Protein AF-A0A927CXH3-F1 (afdb_monomer)

Nearest PDB structures (foldseek):
  6kyl-assembly1_B  TM=5.629E-01  e=3.812E+00  Saccharomyces cerevisiae S288C
  1of5-assembly1_B  TM=4.177E-01  e=3.812E+00  Saccharomyces cerevisiae
  4ytx-assembly1_N  TM=4.251E-01  e=4.530E+00  Saccharomyces cerevisiae S288C

Foldseek 3Di:
DDDDDDDDDDPDPPPPDPLDWDLDVVSCCVVPVVVVVVVVVCVVVVDDPDQPKAWDDFPDKAQDPVQKIKTWTWIWGDDPVGWIKIWIKIKPRDCDDVVNNPDTDRDDIDIDTDDIGGPPD

Solvent-accessible surface area (backbone atoms only — not comparable to full-atom values): 7629 Å² total; per-residue (Å²): 135,84,88,80,87,79,91,72,98,61,101,64,91,77,76,82,62,77,76,61,67,39,84,49,71,63,48,46,41,63,74,50,48,48,56,57,50,50,56,49,51,40,65,77,69,68,61,67,95,78,77,75,60,38,87,62,45,79,75,46,78,47,79,46,94,85,45,24,31,36,41,32,34,35,34,33,43,85,55,102,74,72,36,46,33,41,37,30,35,36,37,28,67,50,76,78,47,103,79,34,96,80,54,76,43,71,66,81,70,52,75,42,81,75,46,80,42,74,70,74,118

Radius of gyration: 16.45 Å; Cα contacts (8 Å, |Δi|>4): 170; chains: 1; bounding box: 44×40×35 Å

Mean predicted aligned error: 11.27 Å

Structure (mmCIF, N/CA/C/O backbone):
data_AF-A0A927CXH3-F1
#
_entry.id   AF-A0A927CXH3-F1
#
loop_
_atom_site.group_PDB
_atom_site.id
_atom_site.type_symbol
_atom_site.label_atom_id
_atom_site.label_alt_id
_atom_site.label_comp_id
_atom_site.label_asym_id
_atom_site.label_entity_id
_atom_site.label_seq_id
_atom_site.pdbx_PDB_ins_code
_atom_site.Cartn_x
_atom_site.Cartn_y
_atom_site.Cartn_z
_atom_site.occupancy
_atom_site.B_iso_or_equiv
_atom_site.auth_seq_id
_atom_site.auth_comp_id
_atom_site.auth_asym_id
_atom_site.auth_atom_id
_atom_site.pdbx_PDB_model_num
ATOM 1 N N . MET A 1 1 ? 25.501 21.087 4.369 1.00 31.11 1 MET A N 1
ATOM 2 C CA . MET A 1 1 ? 25.431 22.336 3.565 1.00 31.11 1 MET A CA 1
ATOM 3 C C . MET A 1 1 ? 24.073 22.377 2.858 1.00 31.11 1 MET A C 1
ATOM 5 O O . MET A 1 1 ? 23.514 21.308 2.669 1.00 31.11 1 MET A O 1
ATOM 9 N N . PRO A 1 2 ? 23.476 23.559 2.631 1.00 44.94 2 PRO A N 1
ATOM 10 C CA . PRO A 1 2 ? 22.169 23.929 3.186 1.00 44.94 2 PRO A CA 1
ATOM 11 C C . PRO A 1 2 ? 20.950 23.451 2.382 1.00 44.94 2 PRO A C 1
ATOM 13 O O . PRO A 1 2 ? 20.937 23.492 1.155 1.00 44.94 2 PRO A O 1
ATOM 16 N N . LEU A 1 3 ? 19.905 23.081 3.128 1.00 35.34 3 LEU A N 1
ATOM 17 C CA . LEU A 1 3 ? 18.540 22.832 2.672 1.00 35.34 3 LEU A CA 1
ATOM 18 C C . LEU A 1 3 ? 17.966 24.128 2.068 1.00 35.34 3 LEU A C 1
ATOM 20 O O . LEU A 1 3 ? 17.876 25.141 2.762 1.00 35.34 3 LEU A O 1
ATOM 24 N N . LYS A 1 4 ? 17.598 24.126 0.783 1.00 39.59 4 LYS A N 1
ATOM 25 C CA . LYS A 1 4 ? 16.832 25.227 0.179 1.00 39.59 4 LYS A CA 1
ATOM 26 C C . LYS A 1 4 ? 15.351 24.862 0.186 1.00 39.59 4 LYS A C 1
ATOM 28 O O . LYS A 1 4 ? 14.921 24.019 -0.591 1.00 39.59 4 LYS A O 1
ATOM 33 N N . LEU A 1 5 ? 14.595 25.520 1.064 1.00 35.38 5 LEU A N 1
ATOM 34 C CA . LEU A 1 5 ? 13.135 25.545 1.030 1.00 35.38 5 LEU A CA 1
ATOM 35 C C . LEU A 1 5 ? 12.682 26.330 -0.207 1.00 35.38 5 LEU A C 1
ATOM 37 O O . LEU A 1 5 ? 13.032 27.502 -0.351 1.00 35.38 5 LEU A O 1
ATOM 41 N N . PHE A 1 6 ? 11.871 25.713 -1.059 1.00 37.38 6 PHE A N 1
ATOM 42 C CA . PHE A 1 6 ? 11.054 26.435 -2.028 1.00 37.38 6 PHE A CA 1
ATOM 43 C C . PHE A 1 6 ? 9.595 26.339 -1.592 1.00 37.38 6 PHE A C 1
ATOM 45 O O . PHE A 1 6 ? 9.023 25.256 -1.532 1.00 37.38 6 PHE A O 1
ATOM 52 N N . PHE A 1 7 ? 9.011 27.490 -1.263 1.00 33.72 7 PHE A N 1
ATOM 53 C CA . PHE A 1 7 ? 7.576 27.641 -1.057 1.00 33.72 7 PHE A CA 1
ATOM 54 C C . PHE A 1 7 ? 6.907 27.850 -2.415 1.00 33.72 7 PHE A C 1
ATOM 56 O O . PHE A 1 7 ? 7.172 28.854 -3.074 1.00 33.72 7 PHE A O 1
ATOM 63 N N . LEU A 1 8 ? 6.003 26.953 -2.802 1.00 37.47 8 LEU A N 1
ATOM 64 C CA . LEU A 1 8 ? 4.945 27.249 -3.765 1.00 37.47 8 LEU A CA 1
ATOM 65 C C . LEU A 1 8 ? 3.617 26.745 -3.194 1.00 37.47 8 LEU A C 1
ATOM 67 O O . LEU A 1 8 ? 3.524 25.670 -2.611 1.00 37.47 8 LEU A O 1
ATOM 71 N N . ALA A 1 9 ? 2.628 27.627 -3.265 1.00 45.16 9 ALA A N 1
ATOM 72 C CA . ALA A 1 9 ? 1.427 27.646 -2.451 1.00 45.16 9 ALA A CA 1
ATOM 73 C C . ALA A 1 9 ? 0.392 26.579 -2.843 1.00 45.16 9 ALA A C 1
ATOM 75 O O . ALA A 1 9 ? -0.409 26.808 -3.737 1.00 45.16 9 ALA A O 1
ATOM 76 N N . PHE A 1 10 ? 0.379 25.452 -2.138 1.00 42.66 10 PHE A N 1
ATOM 77 C CA . PHE A 1 10 ? -0.807 24.696 -1.705 1.00 42.66 10 PHE A CA 1
ATOM 78 C C . PHE A 1 10 ? -0.281 23.560 -0.820 1.00 42.66 10 PHE A C 1
ATOM 80 O O . PHE A 1 10 ? 0.738 22.967 -1.155 1.00 42.66 10 PHE A O 1
ATOM 87 N N . GLY A 1 11 ? -0.896 23.315 0.337 1.00 41.19 11 GLY A N 1
ATOM 88 C CA . GLY A 1 11 ? -0.361 22.472 1.414 1.00 41.19 11 GLY A CA 1
ATOM 89 C C . GLY A 1 11 ? -0.159 20.993 1.065 1.00 41.19 11 GLY A C 1
ATOM 90 O O . GLY A 1 11 ? -0.909 20.146 1.529 1.00 41.19 11 GLY A O 1
ATOM 91 N N . MET A 1 12 ? 0.889 20.683 0.311 1.00 41.34 12 MET A N 1
ATOM 92 C CA . MET A 1 12 ? 1.449 19.349 0.145 1.00 41.34 12 MET A CA 1
ATOM 93 C C . MET A 1 12 ? 2.963 19.481 0.283 1.00 41.34 12 MET A C 1
ATOM 95 O O . MET A 1 12 ? 3.630 20.109 -0.541 1.00 41.34 12 MET A O 1
ATOM 99 N N . PHE A 1 13 ? 3.509 18.925 1.361 1.00 41.12 13 PHE A N 1
ATOM 100 C CA . PHE A 1 13 ? 4.948 18.761 1.497 1.00 41.12 13 PHE A CA 1
ATOM 101 C C . PHE A 1 13 ? 5.403 17.733 0.459 1.00 41.12 13 PHE A C 1
ATOM 103 O O . PHE A 1 13 ? 5.315 16.532 0.689 1.00 41.12 13 PHE A O 1
ATOM 110 N N . PHE A 1 14 ? 5.899 18.193 -0.687 1.00 40.00 14 PHE A N 1
ATOM 111 C CA . PHE A 1 14 ? 6.721 17.347 -1.542 1.00 40.00 14 PHE A CA 1
ATOM 112 C C . PHE A 1 14 ? 8.136 17.350 -0.973 1.00 40.00 14 PHE A C 1
ATOM 114 O O . PHE A 1 14 ? 8.928 18.263 -1.217 1.00 40.00 14 PHE A O 1
ATOM 121 N N . PHE A 1 15 ? 8.458 16.322 -0.191 1.00 42.25 15 PHE A N 1
ATOM 122 C CA . PHE A 1 15 ? 9.848 15.979 0.063 1.00 42.25 15 PHE A CA 1
ATOM 123 C C . PHE A 1 15 ? 10.418 15.426 -1.244 1.00 42.25 15 PHE A C 1
ATOM 125 O O . PHE A 1 15 ? 10.219 14.262 -1.576 1.00 42.25 15 PHE A O 1
ATOM 132 N N . ALA A 1 16 ? 11.122 16.261 -2.010 1.00 39.56 16 ALA A N 1
ATOM 133 C CA . ALA A 1 16 ? 12.069 15.747 -2.989 1.00 39.56 16 ALA A CA 1
ATOM 134 C C . ALA A 1 16 ? 13.213 15.100 -2.197 1.00 39.56 16 ALA A C 1
ATOM 136 O O . ALA A 1 16 ? 14.177 15.767 -1.812 1.00 39.56 16 ALA A O 1
ATOM 137 N N . SER A 1 17 ? 13.043 13.820 -1.862 1.00 44.12 17 SER A N 1
ATOM 138 C CA . SER A 1 17 ? 14.088 13.024 -1.231 1.00 44.12 17 SER A CA 1
ATOM 139 C C . SER A 1 17 ? 15.249 12.9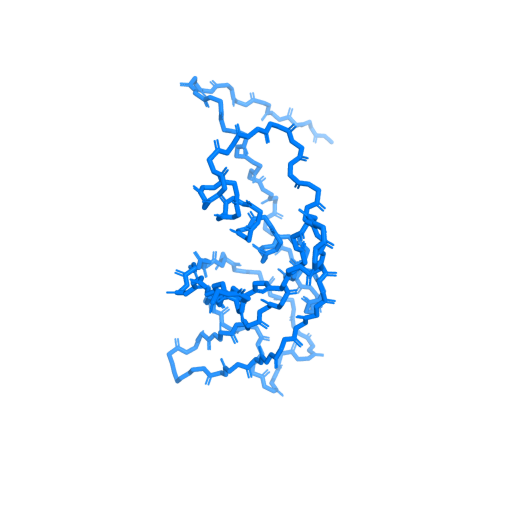10 -2.225 1.00 44.12 17 SER A C 1
ATOM 141 O O . SER A 1 17 ? 15.006 12.641 -3.405 1.00 44.12 17 SER A O 1
ATOM 143 N N . PRO A 1 18 ? 16.504 13.172 -1.822 1.00 46.84 18 PRO A N 1
ATOM 144 C CA . PRO A 1 18 ? 17.643 12.954 -2.702 1.00 46.84 18 PRO A CA 1
ATOM 145 C C . PRO A 1 18 ? 17.652 11.481 -3.104 1.00 46.84 18 PRO A C 1
ATOM 147 O O . PRO A 1 18 ? 17.849 10.659 -2.221 1.00 4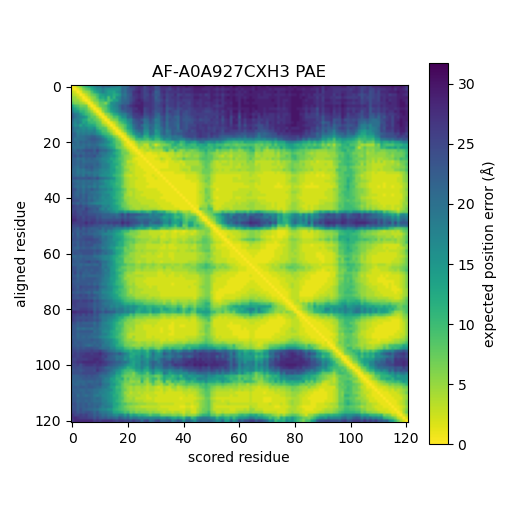6.84 18 PRO A O 1
ATOM 150 N N . ALA A 1 19 ? 17.411 11.182 -4.391 1.00 53.47 19 ALA A N 1
ATOM 151 C CA . ALA A 1 19 ? 17.551 9.864 -5.025 1.00 53.47 19 ALA A CA 1
ATOM 152 C C . ALA A 1 19 ? 17.463 8.712 -4.005 1.00 53.47 19 ALA A C 1
ATOM 154 O O . ALA A 1 19 ? 18.494 8.156 -3.621 1.00 53.47 19 ALA A O 1
ATOM 155 N N . ALA A 1 20 ? 16.260 8.484 -3.457 1.00 60.56 20 ALA A N 1
ATOM 156 C CA . ALA A 1 20 ? 16.072 7.574 -2.334 1.00 60.56 20 ALA A CA 1
ATOM 157 C C . ALA A 1 20 ? 16.587 6.188 -2.738 1.00 60.56 20 ALA A C 1
ATOM 159 O O . ALA A 1 20 ? 16.073 5.551 -3.654 1.00 60.56 20 ALA A O 1
ATOM 160 N N . ALA A 1 21 ? 17.682 5.778 -2.107 1.00 65.81 21 ALA A N 1
ATOM 161 C CA . ALA A 1 21 ? 18.295 4.488 -2.332 1.00 65.81 21 ALA A CA 1
ATOM 162 C C . ALA A 1 21 ? 17.557 3.468 -1.468 1.00 65.81 21 ALA A C 1
ATOM 164 O O . ALA A 1 21 ? 17.639 3.536 -0.244 1.00 65.81 21 ALA A O 1
ATOM 165 N N . TYR A 1 22 ? 16.858 2.532 -2.103 1.00 66.50 22 TYR A N 1
ATOM 166 C CA . TYR A 1 22 ? 16.179 1.444 -1.403 1.00 66.50 22 TYR A CA 1
ATOM 167 C C . TYR A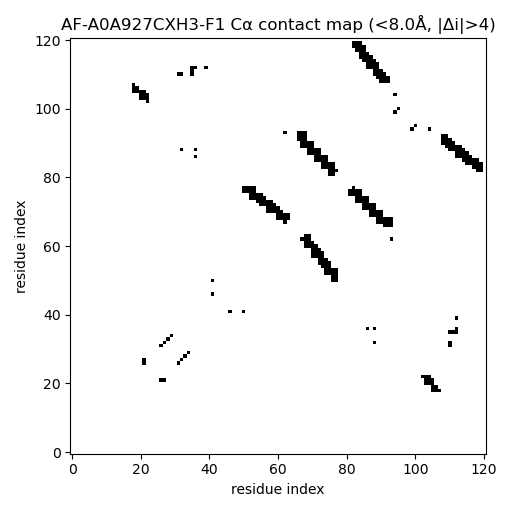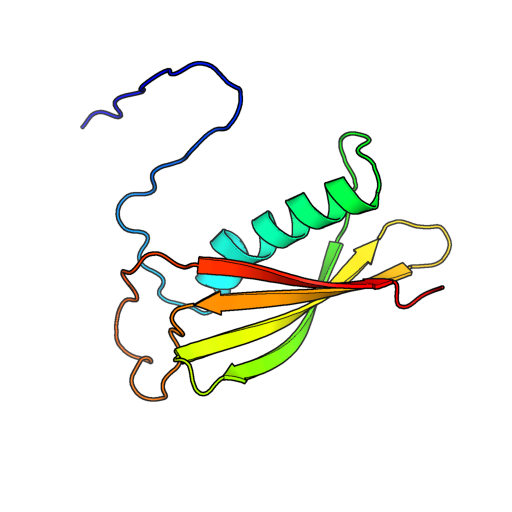 1 22 ? 17.111 0.239 -1.336 1.00 66.50 22 TYR A C 1
ATOM 169 O O . TYR A 1 22 ? 17.621 -0.225 -2.366 1.00 66.50 22 TYR A O 1
ATOM 177 N N . PHE A 1 23 ? 17.363 -0.242 -0.123 1.00 64.25 23 PHE A N 1
ATOM 178 C CA . PHE A 1 23 ? 18.262 -1.361 0.155 1.00 64.25 23 PHE A CA 1
ATOM 179 C C . PHE A 1 23 ? 17.495 -2.625 0.525 1.00 64.25 23 PHE A C 1
ATOM 181 O O . PHE A 1 23 ? 17.996 -3.730 0.309 1.00 64.25 23 PHE A O 1
ATOM 188 N N . THR A 1 24 ? 16.296 -2.468 1.080 1.00 70.00 24 THR A N 1
ATOM 189 C CA . THR A 1 24 ? 15.481 -3.567 1.588 1.00 70.00 24 THR A CA 1
ATOM 190 C C . THR A 1 24 ? 14.021 -3.458 1.147 1.00 70.00 24 THR A C 1
ATOM 192 O O . THR A 1 24 ? 13.565 -2.427 0.647 1.00 70.00 24 THR A O 1
ATOM 195 N N . THR A 1 25 ? 13.269 -4.548 1.318 1.00 73.44 25 THR A N 1
ATOM 196 C CA . THR A 1 25 ? 11.815 -4.524 1.085 1.00 73.44 25 THR A CA 1
ATOM 197 C C . THR A 1 25 ? 11.121 -3.674 2.147 1.00 73.44 25 THR A C 1
ATOM 199 O O . THR A 1 25 ? 10.121 -3.022 1.858 1.00 73.44 25 THR A O 1
ATOM 202 N N . GLU A 1 26 ? 11.675 -3.636 3.356 1.00 73.38 26 GLU A N 1
ATOM 203 C CA . GLU A 1 26 ? 11.222 -2.816 4.470 1.00 73.38 26 GLU A CA 1
ATOM 204 C C . GLU A 1 26 ? 11.282 -1.324 4.123 1.00 73.38 26 GLU A C 1
ATOM 206 O O . GLU A 1 26 ? 10.314 -0.617 4.391 1.00 73.38 26 GLU A O 1
ATOM 211 N N . ASP A 1 27 ? 12.341 -0.870 3.442 1.00 72.62 27 ASP A N 1
ATOM 212 C CA . ASP A 1 27 ? 12.461 0.522 2.977 1.00 72.62 27 ASP A CA 1
ATOM 213 C C . ASP A 1 27 ? 11.301 0.881 2.033 1.00 72.62 27 ASP A C 1
ATOM 215 O O . ASP A 1 27 ? 10.659 1.920 2.169 1.00 72.62 27 ASP A O 1
ATOM 219 N N . ILE A 1 28 ? 10.971 -0.016 1.097 1.00 79.25 28 ILE A N 1
ATOM 220 C CA . ILE A 1 28 ? 9.861 0.187 0.155 1.00 79.25 28 ILE A CA 1
ATOM 221 C C . ILE A 1 28 ? 8.509 0.168 0.884 1.00 79.25 28 ILE A C 1
ATOM 223 O O . ILE A 1 28 ? 7.610 0.949 0.565 1.00 79.25 28 ILE A O 1
ATOM 227 N N . VAL A 1 29 ? 8.341 -0.705 1.878 1.00 81.38 29 VAL A N 1
ATOM 228 C CA . VAL A 1 29 ? 7.106 -0.766 2.668 1.00 81.38 29 VAL A CA 1
ATOM 229 C C . VAL A 1 29 ? 6.889 0.530 3.450 1.00 81.38 29 VAL A C 1
ATOM 231 O O . VAL A 1 29 ? 5.802 1.102 3.364 1.00 81.38 29 VAL A O 1
ATOM 234 N N . LEU A 1 30 ? 7.903 0.990 4.183 1.00 81.44 30 LEU A N 1
ATOM 235 C CA . LEU A 1 30 ? 7.803 2.153 5.065 1.00 81.44 30 LEU A CA 1
ATOM 236 C C . LEU A 1 30 ? 7.665 3.464 4.286 1.00 81.44 30 LEU A C 1
ATOM 238 O O . LEU A 1 30 ? 6.809 4.279 4.624 1.00 81.44 30 LEU A O 1
ATOM 242 N N . ASP A 1 31 ? 8.455 3.652 3.229 1.00 83.25 31 ASP A N 1
ATOM 243 C CA . ASP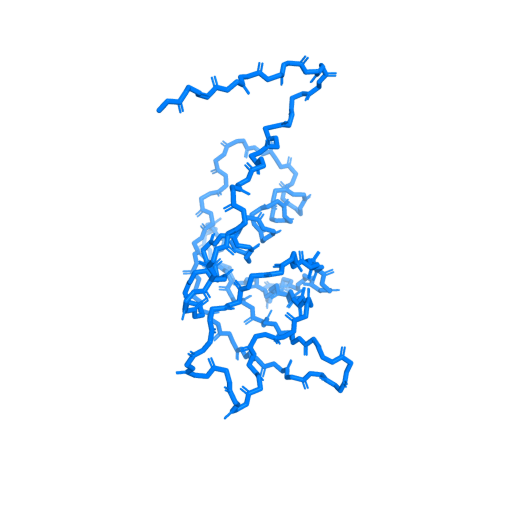 A 1 31 ? 8.540 4.952 2.554 1.00 83.25 31 ASP A CA 1
ATOM 244 C C . ASP A 1 31 ? 7.536 5.109 1.407 1.00 83.25 31 ASP A C 1
ATOM 246 O O . ASP A 1 31 ? 7.222 6.234 1.018 1.00 83.25 31 ASP A O 1
ATOM 250 N N . LEU A 1 32 ? 7.041 4.004 0.834 1.00 86.50 32 LEU A N 1
ATOM 251 C CA . LEU A 1 32 ? 6.186 4.046 -0.358 1.00 86.50 32 LEU A CA 1
ATOM 252 C C . LEU A 1 32 ? 4.803 3.444 -0.114 1.00 86.50 32 LEU A C 1
ATOM 254 O O . LEU A 1 32 ? 3.791 4.069 -0.434 1.00 86.50 32 LEU A O 1
ATOM 258 N N . ILE A 1 33 ? 4.735 2.236 0.450 1.00 89.50 33 ILE A N 1
ATOM 259 C CA . ILE A 1 33 ? 3.458 1.525 0.600 1.00 89.50 33 ILE A CA 1
ATOM 260 C C . ILE A 1 33 ? 2.635 2.119 1.741 1.00 89.50 33 ILE A C 1
ATOM 262 O O . ILE A 1 33 ? 1.459 2.414 1.538 1.00 89.50 33 ILE A O 1
ATOM 266 N N . MET A 1 34 ? 3.226 2.315 2.922 1.00 89.94 34 MET A N 1
ATOM 267 C CA . MET A 1 34 ? 2.506 2.838 4.086 1.00 89.94 34 MET A CA 1
ATOM 268 C C . MET A 1 34 ? 1.860 4.208 3.827 1.00 89.94 34 MET A C 1
ATOM 270 O O . MET A 1 34 ? 0.667 4.321 4.099 1.00 89.94 34 MET A O 1
ATOM 274 N N . PRO A 1 35 ? 2.546 5.212 3.241 1.00 89.31 35 PRO A N 1
ATOM 275 C CA . PRO A 1 35 ? 1.917 6.498 2.934 1.00 89.31 35 PRO A CA 1
ATOM 276 C C . PRO A 1 35 ? 0.780 6.392 1.910 1.00 89.31 35 PRO A C 1
ATOM 278 O O . PRO A 1 35 ? -0.246 7.052 2.053 1.00 89.31 35 PRO A O 1
ATOM 281 N N . ALA A 1 36 ? 0.929 5.541 0.888 1.00 91.88 36 ALA A N 1
ATOM 282 C CA . ALA A 1 36 ? -0.120 5.335 -0.111 1.00 91.88 36 ALA A CA 1
ATOM 283 C C . ALA A 1 36 ? -1.364 4.659 0.490 1.00 91.88 36 ALA A C 1
ATOM 285 O O . ALA A 1 36 ? -2.494 5.009 0.144 1.00 91.88 36 ALA A O 1
ATOM 286 N N . VAL A 1 37 ? -1.158 3.700 1.398 1.00 91.69 37 VAL A N 1
ATOM 287 C CA . VAL A 1 37 ? -2.237 3.057 2.155 1.00 91.69 37 VAL A CA 1
ATOM 288 C C . VAL A 1 37 ? -2.902 4.062 3.093 1.00 91.69 37 VAL A C 1
ATOM 290 O O . VAL A 1 37 ? -4.126 4.145 3.082 1.00 91.69 37 VAL A O 1
ATOM 293 N N . ASP A 1 38 ? -2.127 4.859 3.831 1.00 88.69 38 ASP A N 1
ATOM 294 C CA . ASP A 1 38 ? -2.642 5.884 4.746 1.00 88.69 38 ASP A CA 1
ATOM 295 C C . ASP A 1 38 ? -3.569 6.872 4.029 1.00 88.69 38 ASP A C 1
ATOM 297 O O . ASP A 1 38 ? -4.732 7.032 4.405 1.00 88.69 38 ASP A O 1
ATOM 301 N N . GLN A 1 39 ? -3.099 7.442 2.912 1.00 88.94 39 GLN A N 1
ATOM 302 C CA . GLN A 1 39 ? -3.905 8.349 2.097 1.00 88.94 39 GLN A CA 1
ATOM 303 C C . GLN A 1 39 ? -5.213 7.683 1.652 1.00 88.94 39 GLN A C 1
ATOM 305 O O . GLN A 1 39 ? -6.281 8.295 1.726 1.00 88.94 39 GLN A O 1
ATOM 310 N N . ARG A 1 40 ? -5.152 6.418 1.219 1.00 90.56 40 ARG A N 1
ATOM 311 C CA . ARG A 1 40 ? -6.347 5.702 0.774 1.00 90.56 40 ARG A CA 1
ATOM 312 C C . ARG A 1 40 ? -7.332 5.434 1.912 1.00 90.56 40 ARG A C 1
ATOM 314 O O . ARG A 1 40 ? -8.534 5.560 1.703 1.00 90.56 40 ARG A O 1
ATOM 321 N N . VAL A 1 41 ? -6.849 5.071 3.098 1.00 88.12 41 VAL A N 1
ATOM 322 C CA . VAL A 1 41 ? -7.696 4.850 4.281 1.00 88.12 41 VAL A CA 1
ATOM 323 C C . VAL A 1 41 ? -8.421 6.140 4.664 1.00 88.12 41 VAL A C 1
ATOM 325 O O . VAL A 1 41 ? -9.627 6.115 4.900 1.00 88.12 41 VAL A O 1
ATOM 328 N N . ILE A 1 42 ? -7.726 7.281 4.648 1.00 86.31 42 ILE A N 1
ATOM 329 C CA . ILE A 1 42 ? -8.330 8.591 4.933 1.00 86.31 42 ILE A CA 1
ATOM 330 C C . ILE A 1 42 ? -9.471 8.902 3.952 1.00 86.31 42 ILE A C 1
ATOM 332 O O . ILE A 1 42 ? -10.539 9.355 4.373 1.00 86.31 42 ILE A O 1
ATOM 336 N N . GLU A 1 43 ? -9.268 8.637 2.657 1.00 88.00 43 GLU A N 1
ATOM 337 C CA . GLU A 1 43 ? -10.298 8.811 1.621 1.00 88.00 43 GLU A CA 1
ATOM 338 C C . GLU A 1 43 ? -11.525 7.917 1.869 1.00 88.00 43 GLU A C 1
ATOM 340 O O . GLU A 1 43 ? -12.663 8.383 1.779 1.00 88.00 43 GLU A O 1
ATOM 345 N N . GLU A 1 44 ? -11.305 6.645 2.207 1.00 87.38 44 GLU A N 1
ATOM 346 C CA . GLU A 1 44 ? -12.363 5.648 2.428 1.00 87.38 44 GLU A CA 1
ATOM 347 C C . GLU A 1 44 ? -13.211 5.928 3.678 1.00 87.38 44 GLU A C 1
ATOM 349 O O . GLU A 1 44 ? -14.431 5.718 3.669 1.00 87.38 44 GLU A O 1
ATOM 354 N N . TYR A 1 45 ? -12.585 6.434 4.742 1.00 83.50 45 TYR A N 1
ATOM 355 C CA . TYR A 1 45 ? -13.229 6.693 6.036 1.00 83.50 45 TYR A CA 1
ATOM 356 C C . TYR A 1 45 ? -13.625 8.162 6.258 1.00 83.50 45 TYR A C 1
ATOM 358 O O . TYR A 1 45 ? -14.135 8.509 7.322 1.00 83.50 45 TYR A O 1
ATOM 366 N N . LYS A 1 46 ? -13.486 9.021 5.239 1.00 79.19 46 LYS A N 1
ATOM 367 C CA . LYS A 1 46 ? -13.985 10.413 5.217 1.00 79.19 46 LYS A CA 1
ATOM 368 C C . LYS A 1 46 ? -13.439 11.331 6.327 1.00 79.19 46 LYS A C 1
ATOM 370 O O . LYS A 1 46 ? -14.094 12.308 6.679 1.00 79.19 46 LYS A O 1
ATOM 375 N N . GLY A 1 47 ? -12.220 11.072 6.799 1.00 64.88 47 GLY A N 1
ATOM 376 C CA . GLY A 1 47 ? -11.331 12.103 7.347 1.00 64.88 47 GLY A CA 1
ATOM 377 C C . GLY A 1 47 ? -11.751 12.832 8.631 1.00 64.88 47 GLY A C 1
ATOM 378 O O . GLY A 1 47 ? -11.820 14.059 8.631 1.00 64.88 47 GLY A O 1
ATOM 379 N N . GLU A 1 48 ? -11.870 12.119 9.751 1.00 56.88 48 GLU A N 1
ATOM 380 C CA . GLU A 1 48 ? -11.536 12.716 11.055 1.00 56.88 48 GLU A CA 1
ATOM 381 C C . GLU A 1 48 ? -10.016 12.559 11.289 1.00 56.88 48 GLU A C 1
ATOM 383 O O . GLU A 1 48 ? -9.450 11.503 10.984 1.00 56.88 48 GLU A O 1
ATOM 388 N N . PRO A 1 49 ? -9.315 13.601 11.766 1.00 50.22 49 PRO A N 1
ATOM 389 C CA . PRO A 1 49 ? -7.874 13.551 11.967 1.00 50.22 49 PRO A CA 1
ATOM 390 C C . PRO A 1 49 ? -7.559 12.574 13.106 1.00 50.22 49 PRO A C 1
ATOM 392 O O . PRO A 1 49 ? -8.031 12.783 14.219 1.00 50.22 49 PRO A O 1
ATOM 395 N N . LEU A 1 50 ? -6.714 11.570 12.824 1.00 53.59 50 LEU A N 1
ATOM 396 C CA . LEU A 1 50 ? -6.291 10.450 13.693 1.00 53.59 50 LEU A CA 1
ATOM 397 C C . LEU A 1 50 ? -7.093 9.143 13.525 1.00 53.59 50 LEU A C 1
ATOM 399 O O . LEU A 1 50 ? -7.443 8.497 14.511 1.00 53.59 50 LEU A O 1
ATOM 403 N N . PHE A 1 51 ? -7.344 8.698 12.290 1.00 63.50 51 PHE A N 1
ATOM 404 C CA . PHE A 1 51 ? -7.707 7.292 12.084 1.00 63.50 51 PHE A CA 1
ATOM 405 C C . PHE A 1 51 ? -6.490 6.406 12.394 1.00 63.50 51 PHE A C 1
ATOM 407 O O . PHE A 1 51 ? -5.574 6.275 11.588 1.00 63.50 51 PHE A O 1
ATOM 414 N N . ASP A 1 52 ? -6.492 5.837 13.600 1.00 77.56 52 ASP A N 1
ATOM 415 C CA . ASP A 1 52 ? -5.442 5.026 14.232 1.00 77.56 52 ASP A CA 1
ATOM 416 C C . ASP A 1 52 ? -5.371 3.609 13.621 1.00 77.56 52 ASP A C 1
ATOM 418 O O . ASP A 1 52 ? -5.376 2.596 14.320 1.00 77.56 52 ASP A O 1
ATOM 422 N N . TRP A 1 53 ? -5.404 3.508 12.286 1.00 86.94 53 TRP A N 1
ATOM 423 C CA . TRP A 1 53 ? -5.324 2.214 11.616 1.00 86.94 53 TRP A CA 1
ATOM 424 C C . TRP A 1 53 ? -3.969 1.568 11.893 1.00 86.94 53 TRP A C 1
ATOM 426 O O . TRP A 1 53 ? -2.921 2.216 11.924 1.00 86.94 53 TRP A O 1
ATOM 436 N N . HIS A 1 54 ? -3.984 0.259 12.110 1.00 89.00 54 HIS A N 1
ATOM 437 C CA . HIS A 1 54 ? -2.777 -0.476 12.449 1.00 89.00 54 HIS A CA 1
ATOM 438 C C . HIS A 1 54 ? -2.340 -1.351 11.289 1.00 89.00 54 HIS A C 1
ATOM 440 O O . HIS A 1 54 ? -3.137 -2.054 10.657 1.00 89.00 54 HIS A O 1
ATOM 446 N N . TRP A 1 55 ? -1.033 -1.350 11.044 1.00 88.56 55 TRP A N 1
ATOM 447 C CA . TRP A 1 55 ? -0.426 -2.298 10.132 1.00 88.56 55 TRP A CA 1
ATOM 448 C C . TRP A 1 55 ? -0.683 -3.726 10.624 1.00 88.56 55 TRP A C 1
ATOM 450 O O . TRP A 1 55 ? -0.320 -4.087 11.744 1.00 88.56 55 TRP A O 1
ATOM 460 N N . GLY A 1 56 ? -1.327 -4.543 9.792 1.00 86.75 56 GLY A N 1
ATOM 461 C CA . GLY A 1 56 ? -1.554 -5.952 10.080 1.00 86.75 56 GLY A CA 1
ATOM 462 C C . GLY A 1 56 ? -0.382 -6.790 9.585 1.00 86.75 56 GLY A C 1
ATOM 463 O O . GLY A 1 56 ? 0.547 -7.102 10.329 1.00 86.75 56 GLY A O 1
ATOM 464 N N . LYS A 1 57 ? -0.448 -7.198 8.316 1.00 88.69 57 LYS A N 1
ATOM 465 C CA . LYS A 1 57 ? 0.605 -7.983 7.656 1.00 88.69 57 LYS A CA 1
ATOM 466 C C . LYS A 1 57 ? 0.515 -7.892 6.138 1.00 88.69 57 LYS A C 1
ATOM 468 O O . LYS A 1 57 ? -0.556 -7.652 5.583 1.00 88.69 57 LYS A O 1
ATOM 473 N N . ILE A 1 58 ? 1.617 -8.213 5.466 1.00 89.88 58 ILE A N 1
ATOM 474 C CA . ILE A 1 58 ? 1.606 -8.504 4.031 1.00 89.88 58 ILE A CA 1
ATOM 475 C C . ILE A 1 58 ? 0.888 -9.845 3.824 1.00 89.88 58 ILE A C 1
ATOM 477 O O . ILE A 1 58 ? 1.291 -10.872 4.370 1.00 89.88 58 ILE A O 1
ATOM 481 N N . ALA A 1 59 ? -0.212 -9.825 3.077 1.00 91.31 59 ALA A N 1
ATOM 482 C CA . ALA A 1 59 ? -1.010 -11.000 2.742 1.00 91.31 59 ALA A CA 1
ATOM 483 C C . ALA A 1 59 ? -0.479 -11.742 1.509 1.00 91.31 59 ALA A C 1
ATOM 485 O O . ALA A 1 59 ? -0.697 -12.945 1.383 1.00 91.31 59 ALA A O 1
ATOM 486 N N . GLY A 1 60 ? 0.223 -11.046 0.615 1.00 90.19 60 GLY A N 1
ATOM 487 C CA . GLY A 1 60 ? 0.851 -11.653 -0.551 1.00 90.19 60 GLY A CA 1
ATOM 488 C C . GLY A 1 60 ? 1.604 -10.641 -1.404 1.00 90.19 60 GLY A C 1
ATOM 489 O O . GLY A 1 60 ? 1.331 -9.442 -1.346 1.00 90.19 60 GLY A O 1
ATOM 490 N N . ILE A 1 61 ? 2.541 -11.150 -2.202 1.00 89.44 61 ILE A N 1
ATOM 491 C CA . ILE A 1 61 ? 3.291 -10.390 -3.203 1.00 89.44 61 ILE A CA 1
ATOM 492 C C . ILE A 1 61 ? 3.157 -11.132 -4.533 1.00 89.44 61 ILE A C 1
ATOM 494 O O . ILE A 1 61 ? 3.381 -12.341 -4.590 1.00 89.44 61 ILE A O 1
ATOM 498 N N . THR A 1 62 ? 2.754 -10.434 -5.592 1.00 90.38 62 THR A N 1
ATOM 499 C CA . THR A 1 62 ? 2.621 -10.993 -6.946 1.00 90.38 62 THR A CA 1
ATOM 500 C C . THR A 1 62 ? 3.500 -10.217 -7.908 1.00 90.38 62 THR A C 1
ATOM 502 O O . THR A 1 62 ? 3.300 -9.022 -8.092 1.00 90.38 62 THR A O 1
ATOM 505 N N . TYR A 1 63 ? 4.450 -10.893 -8.546 1.00 86.88 63 TYR A N 1
ATOM 506 C CA . TYR A 1 63 ? 5.299 -10.295 -9.574 1.00 86.88 63 TYR A CA 1
ATOM 507 C C . TYR A 1 63 ? 4.613 -10.357 -10.933 1.00 86.88 63 TYR A C 1
ATOM 509 O O . TYR A 1 63 ? 4.136 -11.412 -11.355 1.00 86.88 63 TYR A O 1
ATOM 517 N N . ASN A 1 64 ? 4.584 -9.225 -11.623 1.00 87.50 64 ASN A N 1
ATOM 518 C CA . ASN A 1 64 ? 3.945 -9.074 -12.918 1.00 87.50 64 ASN A CA 1
ATOM 519 C C . ASN A 1 64 ? 4.992 -9.118 -14.042 1.00 87.50 64 ASN A C 1
ATOM 521 O O . ASN A 1 64 ? 6.160 -8.769 -13.862 1.00 87.50 64 ASN A O 1
ATOM 525 N N . ALA A 1 65 ? 4.564 -9.515 -15.242 1.00 85.44 65 ALA A N 1
ATOM 526 C CA . ALA A 1 65 ? 5.444 -9.594 -16.411 1.00 85.44 65 ALA A CA 1
ATOM 527 C C . ALA A 1 65 ? 5.928 -8.217 -16.913 1.00 85.44 65 ALA A C 1
ATOM 529 O O . ALA A 1 65 ? 6.935 -8.137 -17.612 1.00 85.44 65 ALA A O 1
ATOM 530 N N . ASP A 1 66 ? 5.231 -7.138 -16.548 1.00 84.88 66 ASP A N 1
ATOM 531 C CA . ASP A 1 66 ? 5.520 -5.752 -16.937 1.00 84.88 66 ASP A CA 1
ATOM 532 C C . ASP A 1 66 ? 6.548 -5.065 -16.021 1.00 84.88 66 ASP A C 1
ATOM 534 O O . ASP A 1 66 ? 6.609 -3.839 -15.968 1.00 84.88 66 ASP A O 1
ATOM 538 N N . HIS A 1 67 ? 7.371 -5.848 -15.314 1.00 82.81 67 HIS A N 1
ATOM 539 C CA . HIS A 1 67 ? 8.368 -5.340 -14.371 1.00 82.81 67 HIS A CA 1
ATOM 540 C C . HIS A 1 67 ? 7.720 -4.543 -13.226 1.00 82.81 67 HIS A C 1
ATOM 542 O O . HIS A 1 67 ? 8.292 -3.586 -12.722 1.00 8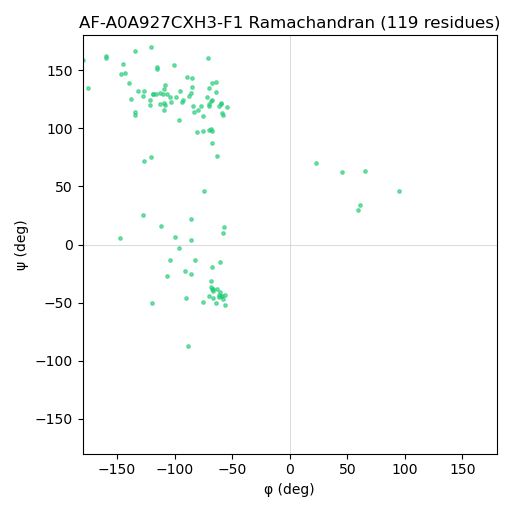2.81 67 HIS A O 1
ATOM 548 N N . SER A 1 68 ? 6.526 -4.933 -12.792 1.00 87.75 68 SER A N 1
ATOM 549 C CA . SER A 1 68 ? 5.885 -4.416 -11.583 1.00 87.75 68 SER A CA 1
ATOM 550 C C . SER A 1 68 ? 5.606 -5.547 -10.602 1.00 87.75 68 SER A C 1
ATOM 552 O O . SER A 1 68 ? 5.748 -6.727 -10.931 1.00 87.75 68 SER A O 1
ATOM 554 N N . TYR A 1 69 ? 5.216 -5.205 -9.384 1.00 89.00 69 TYR A N 1
ATOM 555 C CA . TYR A 1 69 ? 4.710 -6.183 -8.433 1.00 89.00 69 TYR A CA 1
ATOM 556 C C . TYR A 1 69 ? 3.588 -5.590 -7.594 1.00 89.00 69 TYR A C 1
ATOM 558 O O . TYR A 1 69 ? 3.563 -4.392 -7.309 1.00 89.00 69 TYR A O 1
ATOM 566 N N . ASP A 1 70 ? 2.652 -6.452 -7.222 1.00 92.75 70 ASP A N 1
ATOM 567 C CA . ASP A 1 70 ? 1.495 -6.116 -6.414 1.00 92.75 70 ASP A CA 1
ATOM 568 C C . ASP A 1 70 ? 1.725 -6.635 -4.997 1.00 92.75 70 ASP A C 1
ATOM 570 O O . ASP A 1 70 ? 1.992 -7.821 -4.804 1.00 92.75 70 ASP A O 1
ATOM 574 N N . VAL A 1 71 ? 1.584 -5.765 -4.006 1.00 92.12 71 VAL A N 1
ATOM 575 C CA . VAL A 1 71 ? 1.618 -6.107 -2.586 1.00 92.12 71 VAL A CA 1
ATOM 576 C C . VAL A 1 71 ? 0.202 -5.989 -2.044 1.00 92.12 71 VAL A C 1
ATOM 578 O O . VAL A 1 71 ? -0.414 -4.925 -2.103 1.00 92.12 71 VAL A O 1
ATOM 581 N N . ALA A 1 72 ? -0.325 -7.091 -1.523 1.00 94.62 72 ALA A N 1
ATOM 582 C CA . ALA A 1 72 ? -1.580 -7.107 -0.789 1.00 94.62 72 ALA A CA 1
ATOM 583 C C . ALA A 1 72 ? -1.278 -6.958 0.706 1.00 94.62 72 ALA A C 1
ATOM 585 O O . ALA A 1 72 ? -0.539 -7.763 1.276 1.00 94.62 72 ALA A O 1
ATOM 586 N N . VAL A 1 73 ? -1.850 -5.943 1.343 1.00 93.56 73 VAL A N 1
ATOM 587 C CA . VAL A 1 73 ? -1.634 -5.593 2.749 1.00 93.56 73 VAL A CA 1
ATOM 588 C C . VAL A 1 73 ? -2.951 -5.695 3.494 1.00 93.56 73 VAL A C 1
ATOM 590 O O . VAL A 1 73 ? -3.953 -5.123 3.075 1.00 93.56 73 VAL A O 1
ATOM 593 N N . LYS A 1 74 ? -2.936 -6.406 4.619 1.00 93.56 74 LYS A N 1
ATOM 594 C CA . LYS A 1 74 ? -4.012 -6.354 5.603 1.00 93.56 74 LYS A CA 1
ATOM 595 C C . LYS A 1 74 ? -3.755 -5.220 6.578 1.00 93.56 74 LYS A C 1
ATOM 597 O O . LYS A 1 74 ? -2.686 -5.181 7.196 1.00 93.56 74 LYS A O 1
ATOM 602 N N . ILE A 1 75 ? -4.747 -4.366 6.748 1.00 92.12 75 ILE A N 1
ATOM 603 C CA . ILE A 1 75 ? -4.765 -3.314 7.759 1.00 92.12 75 ILE A CA 1
ATOM 604 C C . ILE A 1 75 ? -5.886 -3.586 8.751 1.00 92.12 75 ILE A C 1
ATOM 606 O O . ILE A 1 75 ? -6.879 -4.231 8.416 1.00 92.12 75 ILE A O 1
ATOM 610 N N . LYS A 1 76 ? -5.708 -3.108 9.977 1.00 90.50 76 LYS A N 1
ATOM 611 C CA . LYS A 1 76 ? -6.723 -3.177 11.021 1.00 90.50 76 LYS A CA 1
ATOM 612 C C . LYS A 1 76 ? -7.309 -1.801 11.229 1.00 90.50 76 LYS A C 1
ATOM 614 O O . LYS A 1 76 ? -6.559 -0.845 11.430 1.00 90.50 76 LYS A O 1
ATOM 619 N N . ILE A 1 77 ? -8.627 -1.725 11.206 1.00 87.25 77 ILE A N 1
ATOM 620 C CA . ILE A 1 77 ? -9.357 -0.491 11.447 1.00 87.25 77 ILE A CA 1
ATOM 621 C C . ILE A 1 77 ? -9.911 -0.550 12.873 1.00 87.25 77 ILE A C 1
ATOM 623 O O . ILE A 1 77 ? -10.638 -1.496 13.192 1.00 87.25 77 ILE A O 1
ATOM 627 N N . PRO A 1 78 ? -9.579 0.425 13.742 1.00 83.38 78 PRO A N 1
ATOM 628 C CA . PRO A 1 78 ? -10.161 0.517 15.071 1.00 83.38 78 PRO A CA 1
ATOM 629 C C . PRO A 1 78 ? -11.687 0.531 14.986 1.00 83.38 78 PRO A C 1
ATOM 631 O O . PRO A 1 78 ? -12.288 1.408 14.369 1.00 83.38 78 PRO A O 1
ATOM 634 N N . SER A 1 79 ? -12.308 -0.477 15.583 1.00 78.69 79 SER A N 1
ATOM 635 C CA . SER A 1 79 ? -13.753 -0.678 15.613 1.00 78.69 79 SER A CA 1
ATOM 636 C C . SER A 1 79 ? -14.086 -1.611 16.776 1.00 78.69 79 SER A C 1
ATOM 638 O O . SER A 1 79 ? -13.214 -2.328 17.264 1.00 78.69 79 SER A O 1
ATOM 640 N N . GLU A 1 80 ? -15.346 -1.646 17.209 1.00 72.56 80 GLU A N 1
ATOM 641 C CA . GLU A 1 80 ? -15.812 -2.536 18.286 1.00 72.56 80 GLU A CA 1
ATOM 642 C C . GLU A 1 80 ? -15.626 -4.034 17.963 1.00 72.56 80 GLU A C 1
ATOM 644 O O . GLU A 1 80 ? -15.714 -4.881 18.854 1.00 72.56 80 GLU A O 1
ATOM 649 N N . HIS A 1 81 ? -15.373 -4.371 16.693 1.00 72.69 81 HIS A N 1
ATOM 650 C CA . HIS A 1 81 ? -15.327 -5.743 16.187 1.00 72.69 81 HIS A CA 1
ATOM 651 C C . HIS A 1 81 ? -14.041 -6.106 15.423 1.00 72.69 81 HIS A C 1
ATOM 653 O O . HIS A 1 81 ? -14.083 -7.025 14.611 1.00 72.69 81 HIS A O 1
ATOM 659 N N . ASP A 1 82 ? -12.911 -5.430 15.681 1.00 69.50 82 ASP A N 1
ATOM 660 C CA . ASP A 1 82 ? -11.602 -5.723 15.059 1.00 69.50 82 ASP A CA 1
ATOM 661 C C . ASP A 1 82 ? -11.698 -5.935 13.532 1.00 69.50 82 ASP A C 1
ATOM 663 O O . ASP A 1 82 ? -11.424 -7.016 13.003 1.00 69.50 82 ASP A O 1
ATOM 667 N N . LEU A 1 83 ? -12.120 -4.893 12.809 1.00 83.81 83 LEU A N 1
ATOM 668 C CA . LEU A 1 83 ? -12.299 -4.960 11.359 1.00 83.81 83 LEU A CA 1
ATOM 669 C C . LEU A 1 83 ? -10.935 -5.053 10.652 1.00 83.81 83 LEU A C 1
ATOM 671 O O . LEU A 1 83 ? -9.997 -4.313 10.966 1.00 83.81 83 LEU A O 1
ATOM 675 N N . GLU A 1 84 ? -10.832 -5.957 9.676 1.00 89.81 84 GLU A N 1
ATOM 676 C CA . GLU A 1 84 ? -9.689 -6.042 8.764 1.00 89.81 84 GLU A CA 1
ATOM 677 C C . GLU A 1 84 ? -10.099 -5.580 7.364 1.00 89.81 84 GLU A C 1
ATOM 679 O O . GLU A 1 84 ? -11.090 -6.061 6.812 1.00 89.81 84 GLU A O 1
ATOM 684 N N . ASP A 1 85 ? -9.269 -4.734 6.759 1.00 92.31 85 ASP A N 1
ATOM 685 C CA . ASP A 1 85 ? -9.389 -4.342 5.356 1.00 92.31 85 ASP A CA 1
ATOM 686 C C . ASP A 1 85 ? -8.169 -4.845 4.574 1.00 92.31 85 ASP A C 1
ATOM 688 O O . ASP A 1 85 ? -7.071 -5.023 5.117 1.00 92.31 85 ASP A O 1
ATOM 692 N N . LEU A 1 86 ? -8.360 -5.108 3.282 1.00 94.88 86 LEU A N 1
ATOM 693 C CA . LEU A 1 86 ? -7.312 -5.533 2.360 1.00 94.88 86 LEU A CA 1
ATOM 694 C C . LEU A 1 86 ? -7.065 -4.444 1.322 1.00 94.88 86 LEU A C 1
ATOM 696 O O . LEU A 1 86 ? -7.947 -4.111 0.531 1.00 94.88 86 LEU A O 1
ATOM 700 N N . VAL A 1 87 ? -5.833 -3.955 1.272 1.00 95.06 87 VAL A N 1
ATOM 701 C CA . VAL A 1 87 ? -5.393 -2.959 0.295 1.00 95.06 87 VAL A CA 1
ATOM 702 C C . VAL A 1 87 ? -4.380 -3.593 -0.640 1.00 95.06 87 VAL A C 1
ATOM 704 O O . VAL A 1 87 ? -3.418 -4.218 -0.195 1.00 95.06 87 VAL A O 1
ATOM 707 N N . LYS A 1 88 ? -4.580 -3.438 -1.946 1.00 96.06 88 LYS A N 1
ATOM 708 C CA . LYS A 1 88 ? -3.649 -3.929 -2.962 1.00 96.06 88 LYS A CA 1
ATOM 709 C C . LYS A 1 88 ? -2.942 -2.760 -3.623 1.00 96.06 88 LYS A C 1
ATOM 711 O O . LYS A 1 88 ? -3.585 -1.897 -4.220 1.00 96.06 88 LYS A O 1
ATOM 716 N N . VAL A 1 89 ? -1.619 -2.761 -3.551 1.00 95.31 89 VAL A N 1
ATOM 717 C CA . VAL A 1 89 ? -0.757 -1.691 -4.058 1.00 95.31 89 VAL A CA 1
ATOM 718 C C . VAL A 1 89 ? 0.159 -2.250 -5.135 1.00 95.31 89 VAL A C 1
ATOM 720 O O . VAL A 1 89 ? 0.813 -3.261 -4.914 1.00 95.31 89 VAL A O 1
ATOM 723 N N . ARG A 1 90 ? 0.230 -1.598 -6.294 1.00 93.69 90 ARG A N 1
ATOM 724 C CA . ARG A 1 90 ? 1.213 -1.881 -7.342 1.00 93.69 90 ARG A CA 1
ATOM 725 C C . ARG A 1 90 ? 2.401 -0.951 -7.213 1.00 93.69 90 ARG A C 1
ATOM 727 O O . ARG A 1 90 ? 2.224 0.264 -7.142 1.00 93.69 90 ARG A O 1
ATOM 734 N N . ILE A 1 91 ? 3.588 -1.537 -7.274 1.00 90.44 91 ILE A N 1
ATOM 735 C CA . ILE A 1 91 ? 4.869 -0.845 -7.302 1.00 90.44 91 ILE A CA 1
ATOM 736 C C . ILE A 1 91 ? 5.551 -1.132 -8.639 1.00 90.44 91 ILE A C 1
ATOM 738 O O . ILE A 1 91 ? 5.628 -2.280 -9.081 1.00 90.44 91 ILE A O 1
ATOM 742 N N . SER A 1 92 ? 6.004 -0.083 -9.320 1.00 88.75 92 SER A N 1
ATOM 743 C CA . SER A 1 92 ? 6.730 -0.170 -10.594 1.00 88.75 92 SER A CA 1
ATOM 744 C C . SER A 1 92 ? 7.882 0.835 -10.613 1.00 88.75 92 SER A C 1
ATOM 746 O O . SER A 1 92 ? 7.651 1.970 -10.224 1.00 88.75 92 SER A O 1
ATOM 748 N N . PRO A 1 93 ? 9.075 0.506 -11.120 1.00 84.44 93 PRO A N 1
ATOM 749 C CA . PR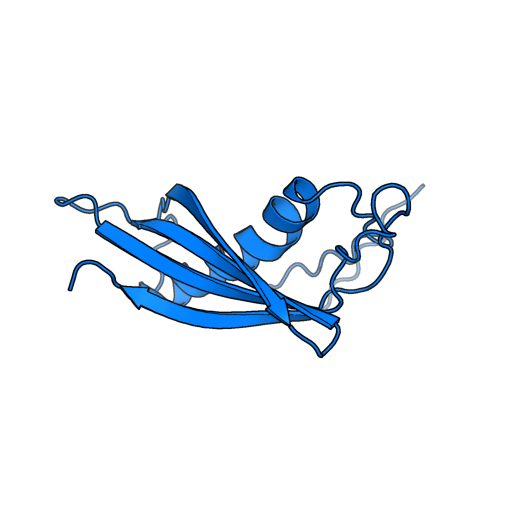O A 1 93 ? 9.517 -0.828 -11.495 1.00 84.44 93 PRO A CA 1
ATOM 750 C C . PRO A 1 93 ? 9.761 -1.738 -10.274 1.00 84.44 93 PRO A C 1
ATOM 752 O O . PRO A 1 93 ? 9.914 -1.278 -9.145 1.00 84.44 93 PRO A O 1
ATOM 755 N N . SER A 1 94 ? 9.766 -3.051 -10.499 1.00 77.00 94 SER A N 1
ATOM 756 C CA . SER A 1 94 ? 10.114 -4.063 -9.510 1.00 77.00 94 SER A CA 1
ATOM 757 C C . SER A 1 94 ? 11.607 -4.069 -9.201 1.00 77.00 94 SER A C 1
ATOM 759 O O . SER A 1 94 ? 12.439 -4.255 -10.084 1.00 77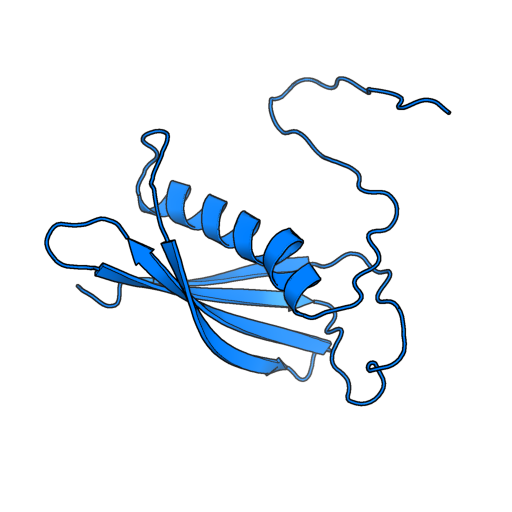.00 94 SER A O 1
ATOM 761 N N . CYS A 1 95 ? 11.922 -3.966 -7.912 1.00 72.06 95 CYS A N 1
ATOM 762 C CA . CYS A 1 95 ? 13.270 -4.149 -7.383 1.00 72.06 95 CYS A CA 1
ATOM 763 C C . CYS A 1 95 ? 13.630 -5.604 -7.084 1.00 72.06 95 CYS A C 1
ATOM 765 O O . CYS A 1 95 ? 14.722 -5.877 -6.596 1.00 72.06 95 CYS A O 1
ATOM 767 N N . ASP A 1 96 ? 12.744 -6.547 -7.391 1.00 61.44 96 ASP A N 1
ATOM 768 C CA . ASP A 1 96 ? 12.977 -7.966 -7.157 1.00 61.44 96 ASP A CA 1
ATOM 769 C C . ASP A 1 96 ? 12.902 -8.728 -8.478 1.00 61.44 96 ASP A C 1
ATOM 771 O O . ASP A 1 96 ? 11.959 -9.437 -8.820 1.00 61.44 96 ASP A O 1
ATOM 775 N N . SER A 1 97 ? 13.964 -8.565 -9.254 1.00 50.94 97 SER A N 1
ATOM 776 C CA . SER A 1 97 ? 14.439 -9.698 -10.029 1.00 50.94 97 SER A CA 1
ATOM 777 C C . SER A 1 97 ? 15.426 -10.430 -9.130 1.00 50.94 97 SER A C 1
ATOM 779 O O . SER A 1 97 ? 16.214 -9.769 -8.458 1.00 50.94 97 SER A O 1
ATOM 781 N N . GLY A 1 98 ? 15.495 -11.765 -9.165 1.00 50.84 98 GLY A N 1
ATOM 782 C CA . GLY A 1 98 ? 16.506 -12.569 -8.445 1.00 50.84 98 GLY A CA 1
ATOM 783 C C . GLY A 1 98 ? 17.985 -12.245 -8.765 1.00 50.84 98 GLY A C 1
ATOM 784 O O . GLY A 1 98 ? 18.881 -13.028 -8.462 1.00 50.84 98 GLY A O 1
ATOM 785 N N . LYS A 1 99 ? 18.251 -11.101 -9.404 1.00 49.09 99 LYS A N 1
ATOM 786 C CA . LYS A 1 99 ? 19.532 -10.447 -9.666 1.00 49.09 99 LYS A CA 1
ATOM 787 C C . LYS A 1 99 ? 19.801 -9.234 -8.750 1.00 49.09 99 LYS A C 1
ATOM 789 O O . LYS A 1 99 ? 20.938 -8.771 -8.720 1.00 49.09 99 LYS A O 1
ATOM 794 N N . LEU A 1 100 ? 18.800 -8.721 -8.023 1.00 48.25 100 LEU A N 1
ATOM 795 C CA . LEU A 1 100 ? 18.850 -7.449 -7.282 1.00 48.25 100 LEU A CA 1
ATOM 796 C C . LEU A 1 100 ? 19.205 -7.570 -5.796 1.00 48.25 100 LEU A C 1
ATOM 798 O O . LEU A 1 100 ? 19.485 -6.547 -5.183 1.00 48.25 100 LEU A O 1
ATOM 802 N N . ASN A 1 101 ? 19.387 -8.783 -5.258 1.00 46.59 101 ASN A N 1
ATOM 803 C CA . ASN A 1 101 ? 19.903 -9.029 -3.894 1.00 46.59 101 ASN A CA 1
ATOM 804 C C . ASN A 1 101 ? 21.304 -8.424 -3.599 1.00 46.59 101 ASN A C 1
ATOM 806 O O . ASN A 1 101 ? 21.922 -8.774 -2.595 1.00 46.59 101 ASN A O 1
ATOM 810 N N . LYS A 1 102 ? 21.851 -7.568 -4.479 1.00 51.72 102 LYS A N 1
ATOM 811 C CA . LYS A 1 102 ? 23.155 -6.897 -4.359 1.00 51.72 102 LYS A CA 1
ATOM 812 C C . LYS A 1 102 ? 23.230 -5.486 -4.978 1.00 51.72 102 LYS A C 1
ATOM 814 O O . LYS A 1 102 ? 24.330 -4.941 -5.016 1.00 51.72 102 LYS A O 1
ATOM 819 N N . TRP A 1 103 ? 22.138 -4.896 -5.480 1.00 52.38 103 TRP A N 1
ATOM 820 C CA . TRP A 1 103 ? 22.192 -3.599 -6.181 1.00 52.38 103 TRP A CA 1
ATOM 821 C C . TRP A 1 103 ? 21.213 -2.592 -5.583 1.00 52.38 103 TRP A C 1
ATOM 823 O O . TRP A 1 103 ? 20.046 -2.903 -5.385 1.00 52.38 103 TRP A O 1
ATOM 833 N N . THR A 1 104 ? 21.698 -1.377 -5.327 1.00 60.88 104 THR A N 1
ATOM 834 C CA . THR A 1 104 ? 20.882 -0.243 -4.890 1.00 60.88 104 THR A CA 1
ATOM 835 C C . THR A 1 104 ? 19.820 0.079 -5.937 1.00 60.88 104 THR A C 1
ATOM 837 O O . THR A 1 104 ? 20.160 0.416 -7.074 1.00 60.88 104 THR A O 1
ATOM 840 N N . CYS A 1 105 ? 18.546 0.021 -5.550 1.00 69.25 105 CYS A N 1
ATOM 841 C CA . CYS A 1 105 ? 17.477 0.577 -6.365 1.00 69.25 105 CYS A CA 1
ATOM 842 C C . CYS A 1 105 ? 17.497 2.098 -6.242 1.00 69.25 105 CYS A C 1
ATOM 844 O O . CYS A 1 105 ? 17.222 2.647 -5.178 1.00 69.25 105 CYS A O 1
ATOM 846 N N . ASN A 1 106 ? 17.867 2.761 -7.335 1.00 68.00 106 ASN A N 1
ATOM 847 C CA . ASN A 1 106 ? 17.877 4.212 -7.464 1.00 68.00 106 ASN A CA 1
ATOM 848 C C . ASN A 1 106 ? 17.077 4.600 -8.709 1.00 68.00 106 ASN A C 1
ATOM 850 O O . ASN A 1 106 ? 17.628 4.931 -9.761 1.00 68.00 106 ASN A O 1
ATOM 854 N N . HIS A 1 107 ? 15.768 4.444 -8.602 1.00 71.06 107 HIS A N 1
ATOM 855 C CA . HIS A 1 107 ? 14.812 4.869 -9.606 1.00 71.06 107 HIS A CA 1
ATOM 856 C C . HIS A 1 107 ? 13.556 5.358 -8.900 1.00 71.06 107 HIS A C 1
ATOM 858 O O . HIS A 1 107 ? 13.246 4.924 -7.790 1.00 71.06 107 HIS A O 1
ATOM 864 N N . ASP A 1 108 ? 12.810 6.225 -9.570 1.00 78.62 108 ASP A N 1
ATOM 865 C CA . ASP A 1 108 ? 11.505 6.629 -9.072 1.00 78.62 108 ASP A CA 1
ATOM 866 C C . ASP A 1 108 ? 10.545 5.437 -9.137 1.00 78.62 108 ASP A C 1
ATOM 868 O O . ASP A 1 108 ? 10.543 4.663 -10.101 1.00 78.62 108 ASP A O 1
ATOM 872 N N . PHE A 1 109 ? 9.732 5.281 -8.096 1.00 83.75 109 PHE A N 1
ATOM 873 C CA . PHE A 1 109 ? 8.680 4.277 -8.060 1.00 83.75 109 PHE A CA 1
ATOM 874 C C . PHE A 1 109 ? 7.336 4.913 -8.404 1.00 83.75 109 PHE A C 1
ATOM 876 O O . PHE A 1 109 ? 6.891 5.869 -7.772 1.00 83.75 109 PHE A O 1
ATOM 883 N N . GLY A 1 110 ? 6.649 4.338 -9.383 1.00 88.12 110 GLY A N 1
ATOM 884 C CA . GLY A 1 110 ? 5.217 4.490 -9.559 1.00 88.12 110 GLY A CA 1
ATOM 885 C C . GLY A 1 110 ? 4.476 3.623 -8.547 1.00 88.12 110 GLY A C 1
ATOM 886 O O . GLY A 1 110 ? 4.604 2.396 -8.566 1.00 88.12 110 GLY A O 1
ATOM 887 N N . ILE A 1 111 ? 3.681 4.267 -7.694 1.00 90.75 111 ILE A N 1
ATOM 888 C CA . ILE A 1 111 ? 2.816 3.618 -6.709 1.00 90.75 111 ILE A CA 1
ATOM 889 C C . ILE A 1 111 ? 1.364 3.805 -7.127 1.00 90.75 111 ILE A C 1
ATOM 891 O O . ILE A 1 111 ? 0.930 4.916 -7.432 1.00 90.75 111 ILE A O 1
ATOM 895 N N . LYS A 1 112 ? 0.604 2.711 -7.158 1.00 94.06 112 LYS A N 1
ATOM 896 C CA . LYS A 1 112 ? -0.815 2.739 -7.518 1.00 94.06 112 LYS A CA 1
ATOM 897 C C . LYS A 1 112 ? -1.625 1.836 -6.600 1.00 94.06 112 LYS A C 1
ATOM 899 O O . LYS A 1 112 ? -1.369 0.638 -6.542 1.00 94.06 112 LYS A O 1
ATOM 904 N N . ILE A 1 113 ? -2.656 2.379 -5.958 1.00 95.06 113 ILE A N 1
ATOM 905 C CA . ILE A 1 113 ? -3.688 1.556 -5.319 1.00 95.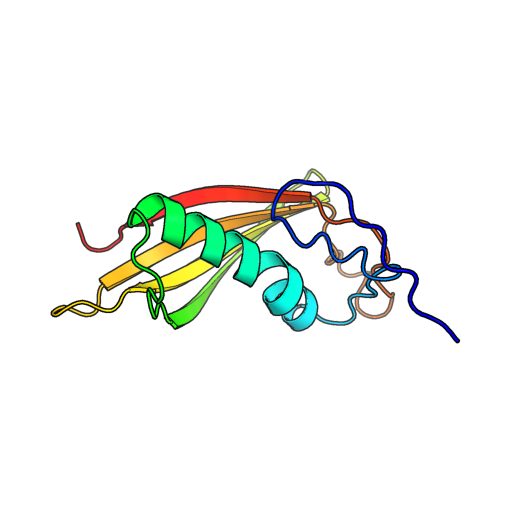06 113 ILE A CA 1
ATOM 906 C C . ILE A 1 113 ? -4.510 0.886 -6.422 1.00 95.06 113 ILE A C 1
ATOM 908 O O . ILE A 1 113 ? -5.071 1.557 -7.290 1.00 95.06 113 ILE A O 1
ATOM 912 N N . LEU A 1 114 ? -4.533 -0.443 -6.423 1.00 95.81 114 LEU A N 1
ATOM 913 C CA . LEU A 1 114 ? -5.321 -1.235 -7.361 1.00 95.81 114 LEU A CA 1
ATOM 914 C C . LEU A 1 114 ? -6.712 -1.519 -6.807 1.00 95.81 114 LEU A C 1
ATOM 916 O O . LEU A 1 114 ? -7.695 -1.393 -7.530 1.00 95.81 114 LEU A O 1
ATOM 920 N N . GLU A 1 115 ? -6.776 -1.929 -5.542 1.00 94.00 115 GLU A N 1
ATOM 921 C CA . GLU A 1 115 ? -7.995 -2.416 -4.901 1.00 94.00 115 GLU A CA 1
ATOM 922 C C . GLU A 1 115 ? -7.998 -2.021 -3.420 1.00 94.00 115 GLU A C 1
ATOM 924 O O . GLU A 1 115 ? -6.944 -1.985 -2.774 1.00 94.00 115 GLU A O 1
ATOM 929 N N . TYR A 1 116 ? -9.193 -1.760 -2.893 1.00 94.06 116 TYR A N 1
ATOM 930 C CA . TYR A 1 116 ? -9.467 -1.574 -1.473 1.00 94.06 116 TYR A CA 1
ATOM 931 C C . TYR A 1 116 ? -10.719 -2.379 -1.135 1.00 94.06 116 TYR A C 1
ATOM 933 O O . TYR A 1 116 ? -11.796 -2.077 -1.645 1.00 94.06 116 TYR A O 1
ATOM 941 N N . ASN A 1 117 ? -10.574 -3.413 -0.314 1.00 92.62 117 ASN A N 1
ATOM 942 C CA . ASN A 1 117 ? -11.655 -4.331 0.024 1.00 92.62 117 ASN A CA 1
ATOM 943 C C . ASN A 1 117 ? -11.877 -4.328 1.535 1.00 92.62 117 ASN A C 1
ATOM 945 O O . ASN A 1 117 ? -10.955 -4.641 2.288 1.00 92.62 117 ASN A O 1
ATOM 949 N N . ARG A 1 118 ? -13.108 -4.048 1.964 1.00 89.19 118 ARG A N 1
ATOM 950 C CA . ARG A 1 118 ? -13.526 -4.239 3.355 1.00 89.19 118 ARG A CA 1
ATOM 951 C C . ARG A 1 118 ? -13.832 -5.716 3.553 1.00 89.19 118 ARG A C 1
ATOM 953 O O . ARG A 1 118 ? -14.688 -6.253 2.857 1.00 89.19 118 ARG A O 1
ATOM 960 N N . ILE A 1 119 ? -13.074 -6.413 4.402 1.00 79.88 119 ILE A N 1
ATOM 961 C CA . ILE A 1 119 ? -13.216 -7.880 4.550 1.00 79.88 119 ILE A CA 1
ATOM 962 C C . ILE A 1 119 ? -14.377 -8.230 5.497 1.00 79.88 119 ILE A C 1
ATOM 964 O O . ILE A 1 119 ? -14.804 -9.379 5.556 1.00 79.88 119 ILE A O 1
ATOM 968 N N . SER A 1 120 ? -14.882 -7.251 6.243 1.00 63.06 120 SER A N 1
ATOM 969 C CA . SER A 1 120 ? -15.797 -7.447 7.370 1.00 63.06 120 SER A CA 1
ATOM 970 C C . SER A 1 120 ? -17.228 -6.939 7.141 1.00 63.06 120 SER A C 1
ATOM 972 O O . SER A 1 120 ? -17.986 -6.857 8.105 1.00 63.06 120 SER A O 1
ATOM 974 N N . ASP A 1 121 ? -17.609 -6.675 5.886 1.00 52.69 121 ASP A N 1
ATOM 975 C CA . ASP A 1 121 ? -18.992 -6.355 5.490 1.00 52.69 121 ASP A CA 1
ATOM 976 C C . ASP A 1 121 ? -19.777 -7.597 5.019 1.00 52.69 121 ASP A C 1
ATOM 978 O O . ASP A 1 121 ? -19.229 -8.394 4.217 1.00 52.69 121 ASP A O 1
#

Sequence (121 aa):
MPLKLFFLAFGMFFFASPAAAYFTTEDIVLDLIMPAVDQRVIEEYKGEPLFDWHWGKIAGITYNADHSYDVAVKIKIPSEHDLEDLVKVRISPSCDSGKLNKWTCNHDFGIKILEYNRISD

Organism: NCBI:txid2772559

Secondary structure (DSSP, 8-state):
--------SSS------SS--B-SHHHHIIIIIHHHHHHHHHHHHT--S----EEEEEEEEEE-TTS-EEEEEEEEE-STT-EEEEEEEEEES-S-STT-TTS-B-SPPEEEEEEEEETT-

pLDDT: mean 74.09, std 19.25, range [31.11, 96.06]